Protein AF-A0A6H1WQW8-F1 (afdb_monomer)

Mean predicted aligned error: 16.62 Å

Nearest PDB structures (foldseek):
  2yxh-assembly1_B  TM=7.089E-01  e=5.875E+00  Thermotoga maritima MSB8
  6m4w-assembly2_H  TM=4.205E-01  e=6.226E+00  Homo sapiens

Radius of gyration: 28.88 Å; Cα contacts (8 Å, |Δi|>4): 64; chains: 1; bounding box: 61×80×52 Å

Solvent-accessible surface area (backbone atoms only — not comparable to full-atom values): 7950 Å² total; per-residue (Å²): 135,76,90,80,91,83,82,84,87,78,89,77,86,79,84,85,84,87,73,84,76,76,81,82,70,97,52,70,88,74,56,53,67,67,60,52,36,57,59,36,68,74,36,89,87,54,81,62,62,90,78,53,52,70,69,53,47,45,50,53,50,29,60,76,69,68,52,75,79,71,72,79,77,75,69,67,53,72,67,54,39,51,50,52,31,51,55,26,48,54,52,19,52,51,23,54,75,71,64,38,62,69,57,18,51,52,26,50,51,48,28,50,52,38,54,51,49,50,52,51,52,54,59,73,76,104

InterPro domains:
  IPR011112 Rho termination factor-like, N-terminal [SM00959] (27-70)

Organism: NCBI:txid2047767

Structure (mmCIF, N/CA/C/O backbone):
data_AF-A0A6H1WQW8-F1
#
_entry.id   AF-A0A6H1WQW8-F1
#
loop_
_atom_site.group_PDB
_atom_site.id
_atom_site.type_symbol
_atom_site.label_atom_id
_atom_site.label_alt_id
_atom_site.label_comp_id
_atom_site.label_asym_id
_atom_site.label_entity_id
_atom_site.label_seq_id
_atom_site.pdbx_PDB_ins_code
_atom_site.Cartn_x
_atom_site.Cartn_y
_atom_site.Cartn_z
_atom_site.occupancy
_atom_site.B_iso_or_equiv
_atom_site.auth_seq_id
_atom_site.auth_comp_id
_atom_site.auth_asym_id
_atom_site.auth_atom_id
_atom_site.pdbx_PDB_model_num
ATOM 1 N N . MET A 1 1 ? -29.759 65.368 -26.990 1.00 42.22 1 MET A N 1
ATOM 2 C CA . MET A 1 1 ? -29.965 63.921 -27.184 1.00 42.22 1 MET A CA 1
ATOM 3 C C . MET A 1 1 ? -29.614 63.266 -25.848 1.00 42.22 1 MET A C 1
ATOM 5 O O . MET A 1 1 ? -28.499 62.805 -25.690 1.00 42.22 1 MET A O 1
ATOM 9 N N . ALA A 1 2 ? -30.334 63.475 -24.741 1.00 35.41 2 ALA A N 1
ATOM 10 C CA . ALA A 1 2 ? -31.777 63.342 -24.501 1.00 35.41 2 ALA A CA 1
ATOM 11 C C . ALA A 1 2 ? -32.298 61.957 -24.912 1.00 35.41 2 ALA A C 1
ATOM 13 O O . ALA A 1 2 ? -32.340 61.719 -26.115 1.00 35.41 2 ALA A O 1
ATOM 14 N N . GLU A 1 3 ? -32.676 61.166 -23.886 1.00 36.03 3 GLU A N 1
ATOM 15 C CA . GLU A 1 3 ? -33.735 60.128 -23.870 1.00 36.03 3 GLU A CA 1
ATOM 16 C C . GLU A 1 3 ? -33.520 58.891 -24.775 1.00 36.03 3 GLU A C 1
ATOM 18 O O . GLU A 1 3 ? -33.044 59.016 -25.891 1.00 36.03 3 GLU A O 1
ATOM 23 N N . GLU A 1 4 ? -33.769 57.626 -24.418 1.00 45.34 4 GLU A N 1
ATOM 24 C CA . GLU A 1 4 ? -34.499 56.895 -23.360 1.00 45.34 4 GLU A CA 1
ATOM 25 C C . GLU A 1 4 ? -33.791 55.509 -23.254 1.00 45.34 4 GLU A C 1
ATOM 27 O O . GLU A 1 4 ? -33.221 55.042 -24.237 1.00 45.34 4 GLU A O 1
ATOM 32 N N . VAL A 1 5 ? -33.607 54.810 -22.128 1.00 44.84 5 VAL A N 1
ATOM 33 C CA . VAL A 1 5 ? -34.563 54.281 -21.134 1.00 44.84 5 VAL A CA 1
ATOM 34 C C . VAL A 1 5 ? -35.657 53.394 -21.745 1.00 44.84 5 VAL A C 1
ATOM 36 O O . VAL A 1 5 ? -36.690 53.884 -22.177 1.00 44.84 5 VAL A O 1
ATOM 39 N N . LYS A 1 6 ? -35.432 52.074 -21.711 1.00 36.50 6 LYS A N 1
ATOM 40 C CA . LYS A 1 6 ? -36.396 50.973 -21.477 1.00 36.50 6 LYS A CA 1
ATOM 41 C C . LYS A 1 6 ? -35.590 49.666 -21.576 1.00 36.50 6 LYS A C 1
ATOM 43 O O . LYS A 1 6 ? -34.777 49.527 -22.476 1.00 36.50 6 LYS A O 1
ATOM 48 N N . GLU A 1 7 ? -35.666 48.720 -20.651 1.00 42.25 7 GLU A N 1
ATOM 49 C CA . GLU A 1 7 ? -36.894 48.253 -20.025 1.00 42.25 7 GLU A CA 1
ATOM 50 C C . GLU A 1 7 ? -36.649 47.728 -18.601 1.00 42.25 7 GLU A C 1
ATOM 52 O O . GLU A 1 7 ? -35.730 46.960 -18.313 1.00 42.25 7 GLU A O 1
ATOM 57 N N . GLU A 1 8 ? -37.504 48.227 -17.722 1.00 34.84 8 GLU A N 1
ATOM 58 C CA . GLU A 1 8 ? -37.791 47.826 -16.353 1.00 34.84 8 GLU A CA 1
ATOM 59 C C . GLU A 1 8 ? -38.162 46.325 -16.281 1.00 34.84 8 GLU A C 1
ATOM 61 O O . GLU A 1 8 ? -38.859 45.796 -17.133 1.00 34.84 8 GLU A O 1
ATOM 66 N N . ARG A 1 9 ? -37.583 45.563 -15.347 1.00 38.91 9 ARG A N 1
ATOM 67 C CA . ARG A 1 9 ? -38.161 45.252 -14.023 1.00 38.91 9 ARG A CA 1
ATOM 68 C C . ARG A 1 9 ? -39.181 44.107 -14.056 1.00 38.91 9 ARG A C 1
ATOM 70 O O . ARG A 1 9 ? -40.318 44.284 -14.458 1.00 38.91 9 ARG A O 1
ATOM 77 N N . GLN A 1 10 ? -38.757 42.986 -13.482 1.00 28.14 10 GLN A N 1
ATOM 78 C CA . GLN A 1 10 ? -39.534 42.011 -12.701 1.00 28.14 10 GLN A CA 1
ATOM 79 C C . GLN A 1 10 ? -38.455 41.284 -11.872 1.00 28.14 10 GLN A C 1
ATOM 81 O O . GLN A 1 10 ? -37.623 40.584 -12.433 1.00 28.14 10 GLN A O 1
ATOM 86 N N . ALA A 1 11 ? -38.142 41.652 -10.625 1.00 43.88 11 ALA A N 1
ATOM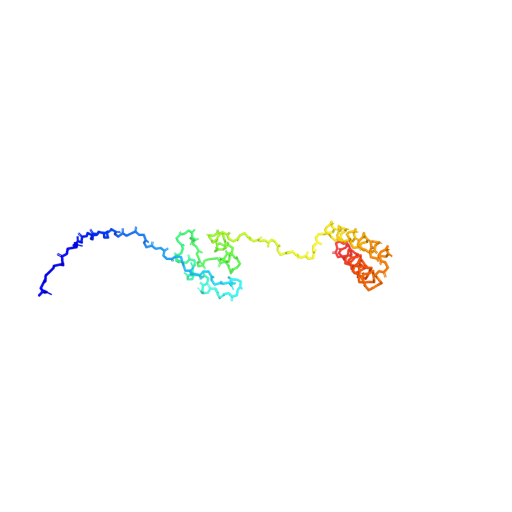 87 C CA . ALA A 1 11 ? -38.948 41.493 -9.415 1.00 43.88 11 ALA A CA 1
ATOM 88 C C . ALA A 1 11 ? -39.686 40.151 -9.391 1.00 43.88 11 ALA A C 1
ATOM 90 O O . ALA A 1 11 ? -40.769 40.062 -9.944 1.00 43.88 11 ALA A O 1
ATOM 91 N N . GLU A 1 12 ? -39.071 39.149 -8.756 1.00 31.09 12 GLU A N 1
ATOM 92 C CA . GLU A 1 12 ? -39.714 38.273 -7.769 1.00 31.09 12 GLU A CA 1
ATOM 93 C C . GLU A 1 12 ? -38.658 37.346 -7.153 1.00 31.09 12 GLU A C 1
ATOM 95 O O . GLU A 1 12 ? -38.227 36.349 -7.727 1.00 31.09 12 GLU A O 1
ATOM 100 N N . ALA A 1 13 ? -38.216 37.716 -5.952 1.00 42.50 13 ALA A N 1
ATOM 101 C CA . ALA A 1 13 ? -37.870 36.709 -4.968 1.00 42.50 13 ALA A CA 1
ATOM 102 C C . ALA A 1 13 ? -39.168 35.987 -4.586 1.00 42.50 13 ALA A C 1
ATOM 104 O O . ALA A 1 13 ? -40.175 36.648 -4.324 1.00 42.50 13 ALA A O 1
ATOM 105 N N . PRO A 1 14 ? -39.128 34.656 -4.507 1.00 41.06 14 PRO A N 1
ATOM 106 C CA . PRO A 1 14 ? -39.689 34.026 -3.330 1.00 41.06 14 PRO A CA 1
ATOM 107 C C . PRO A 1 14 ? -38.595 33.365 -2.495 1.00 41.06 14 PRO A C 1
ATOM 109 O O . PRO A 1 14 ? -37.648 32.745 -2.977 1.00 41.06 14 PRO A O 1
ATOM 112 N N . GLU A 1 15 ? -38.770 33.589 -1.207 1.00 39.22 15 GLU A N 1
ATOM 113 C CA . GLU A 1 15 ? -38.031 33.089 -0.069 1.00 39.22 15 GLU A CA 1
ATOM 114 C C . GLU A 1 15 ? -37.976 31.548 -0.024 1.00 39.22 15 GLU A C 1
ATOM 116 O O . GLU A 1 15 ? -38.785 30.850 -0.632 1.00 39.22 15 GLU A O 1
ATOM 121 N N . ALA A 1 16 ? -37.049 31.051 0.802 1.00 37.81 16 ALA A N 1
ATOM 122 C CA . ALA A 1 16 ? -36.947 29.685 1.323 1.00 37.81 16 ALA A CA 1
ATOM 123 C C . ALA A 1 16 ? -36.293 28.610 0.428 1.00 37.81 16 ALA A C 1
ATOM 125 O O . ALA A 1 16 ? -36.941 27.799 -0.228 1.00 37.81 16 ALA A O 1
ATOM 126 N N . GLN A 1 17 ? -34.974 28.481 0.590 1.00 38.12 17 GLN A N 1
ATOM 127 C CA . GLN A 1 17 ? -34.428 27.336 1.331 1.00 38.12 17 GLN A CA 1
ATOM 128 C C . GLN A 1 17 ? -33.146 27.779 2.047 1.00 38.12 17 GLN A C 1
ATOM 130 O O . GLN A 1 17 ? -32.048 27.796 1.493 1.00 38.12 17 GLN A O 1
ATOM 135 N N . GLU A 1 18 ? -33.330 28.206 3.296 1.00 38.09 18 GLU A N 1
ATOM 136 C CA . GLU A 1 18 ? -32.267 28.284 4.290 1.00 38.09 18 GLU A CA 1
ATOM 137 C C . GLU A 1 18 ? -31.711 26.879 4.530 1.00 38.09 18 GLU A C 1
ATOM 139 O O . GLU A 1 18 ? -32.454 25.924 4.746 1.00 38.09 18 GLU A O 1
ATOM 144 N N . GLY A 1 19 ? -30.391 26.751 4.491 1.00 36.25 19 GLY A N 1
ATOM 145 C CA . GLY A 1 19 ? -29.721 25.485 4.759 1.00 36.25 19 GLY A CA 1
ATOM 146 C C . GLY A 1 19 ? -28.303 25.490 4.227 1.00 36.25 19 GLY A C 1
ATOM 147 O O . GLY A 1 19 ? -27.915 24.595 3.483 1.00 36.25 19 GLY A O 1
ATOM 148 N N . GLY A 1 20 ? -27.542 26.540 4.547 1.00 32.84 20 GLY A N 1
ATOM 149 C CA . GLY A 1 20 ? -26.128 26.602 4.212 1.00 32.84 20 GLY A CA 1
ATOM 150 C C . GLY A 1 20 ? -25.416 25.388 4.793 1.00 32.84 20 GLY A C 1
ATOM 151 O O . GLY A 1 20 ? -25.220 25.311 6.002 1.00 32.84 20 GLY A O 1
ATOM 152 N N . LEU A 1 21 ? -25.023 24.441 3.940 1.00 44.25 21 LEU A N 1
ATOM 153 C CA . LEU A 1 21 ? -24.074 23.412 4.341 1.00 44.25 21 LEU A CA 1
ATOM 154 C C . LEU A 1 21 ? -22.743 24.121 4.630 1.00 44.25 21 LEU A C 1
ATOM 156 O O . LEU A 1 21 ? -22.165 24.713 3.709 1.00 44.25 21 LEU A O 1
ATOM 160 N N . PRO A 1 22 ? -22.235 24.100 5.876 1.00 54.97 22 PRO A N 1
ATOM 161 C CA . PRO A 1 22 ? -20.942 24.689 6.168 1.00 54.97 22 PRO A CA 1
ATOM 162 C C . PRO A 1 22 ? -19.852 23.960 5.359 1.00 54.97 22 PRO A C 1
ATOM 164 O O . PRO A 1 22 ? -19.892 22.734 5.203 1.00 54.97 22 PRO A O 1
ATOM 167 N N . PRO A 1 23 ? -18.868 24.693 4.812 1.00 52.66 23 PRO A N 1
ATOM 168 C CA . PRO A 1 23 ? -17.860 24.124 3.928 1.00 52.66 23 PRO A CA 1
ATOM 169 C C . PRO A 1 23 ? -16.982 23.127 4.687 1.00 52.66 23 PRO A C 1
ATOM 171 O O . PRO A 1 23 ? -16.258 23.516 5.596 1.00 52.66 23 PRO A O 1
ATOM 174 N N . LEU A 1 24 ? -17.022 21.856 4.268 1.00 57.06 24 LEU A N 1
ATOM 175 C CA . LEU A 1 24 ? -16.236 20.721 4.774 1.00 57.06 24 LEU A CA 1
ATOM 176 C C . LEU A 1 24 ? -14.750 21.075 5.010 1.00 57.06 24 LEU A C 1
ATOM 178 O O . LEU A 1 24 ? -13.941 21.028 4.070 1.00 57.06 24 LEU A O 1
ATOM 182 N N . PRO A 1 25 ? -14.321 21.354 6.257 1.00 53.59 25 PRO A N 1
ATOM 183 C CA . PRO A 1 25 ? -12.914 21.522 6.548 1.00 53.59 25 PRO A CA 1
ATOM 184 C C . PRO A 1 25 ? -12.299 20.128 6.621 1.00 53.59 25 PRO A C 1
ATOM 186 O O . PRO A 1 25 ? -12.669 19.265 7.418 1.00 53.59 25 PRO A O 1
ATOM 189 N N . LYS A 1 26 ? -11.345 19.895 5.727 1.00 59.19 26 LYS A N 1
ATOM 190 C CA . LYS A 1 26 ? -10.572 18.662 5.587 1.00 59.19 26 LYS A CA 1
ATOM 191 C C . LYS A 1 26 ? -9.881 18.291 6.913 1.00 59.19 26 LYS A C 1
ATOM 193 O O . LYS A 1 26 ? -8.720 18.655 7.101 1.00 59.19 26 LYS A O 1
ATOM 198 N N . LYS A 1 27 ? -10.594 17.554 7.787 1.00 63.22 27 LYS A N 1
ATOM 199 C CA . LYS A 1 27 ? -10.182 16.552 8.809 1.00 63.22 27 LYS A CA 1
ATOM 200 C C . LYS A 1 27 ? -11.091 16.609 10.057 1.00 63.22 27 LYS A C 1
ATOM 202 O O . LYS A 1 27 ? -10.659 17.090 11.101 1.00 63.22 27 LYS A O 1
ATOM 207 N N . LEU A 1 28 ? -12.289 16.012 9.984 1.00 68.06 28 LEU A N 1
ATOM 208 C CA . LEU A 1 28 ? -13.165 15.758 11.152 1.00 68.06 28 LEU A CA 1
ATOM 209 C C . LEU A 1 28 ? -12.415 15.076 12.317 1.00 68.06 28 LEU A C 1
ATOM 211 O O . LEU A 1 28 ? -12.663 15.348 13.484 1.00 68.06 28 LEU A O 1
ATOM 215 N N . GLU A 1 29 ? -11.419 14.247 11.998 1.00 64.56 29 GLU A N 1
ATOM 216 C CA . GLU A 1 29 ? -10.578 13.532 12.969 1.00 64.56 29 GLU A CA 1
ATOM 217 C C . GLU A 1 29 ? -9.740 14.452 13.875 1.00 64.56 29 GLU A C 1
ATOM 219 O O . GLU A 1 29 ? -9.318 14.042 14.958 1.00 64.56 29 GLU A O 1
ATOM 224 N N . LYS A 1 30 ? -9.491 15.696 13.448 1.00 71.06 30 LYS A N 1
ATOM 225 C CA . LYS A 1 30 ? -8.680 16.667 14.194 1.00 71.06 30 LYS A CA 1
ATOM 226 C C . LYS A 1 30 ? -9.497 17.641 15.033 1.00 71.06 30 LYS A C 1
ATOM 228 O O . LYS A 1 30 ? -8.910 18.292 15.891 1.00 71.06 30 LYS A O 1
ATOM 233 N N . MET A 1 31 ? -10.804 17.729 14.802 1.00 75.38 31 MET A N 1
ATOM 234 C CA . MET A 1 31 ? -11.666 18.662 15.520 1.00 75.38 31 MET A CA 1
ATOM 235 C C . MET A 1 31 ? -11.846 18.257 16.982 1.00 75.38 31 MET A C 1
ATOM 237 O O . MET A 1 31 ? -11.657 17.091 17.374 1.00 75.38 31 MET A O 1
ATOM 241 N N . THR A 1 32 ? -12.167 19.245 17.811 1.00 78.81 32 THR A N 1
ATOM 242 C CA . THR A 1 32 ? -12.503 19.026 19.219 1.00 78.81 32 THR A CA 1
ATOM 243 C C . THR A 1 32 ? -13.942 18.523 19.358 1.00 78.81 32 THR A C 1
ATOM 245 O O . THR A 1 32 ? -14.759 18.654 18.452 1.00 78.81 32 THR A O 1
ATOM 248 N N . ILE A 1 33 ? -14.278 17.913 20.501 1.00 77.50 33 ILE A N 1
ATOM 249 C CA . ILE A 1 33 ? -15.639 17.394 20.737 1.00 77.50 33 ILE A CA 1
ATOM 250 C C . ILE A 1 33 ? -16.674 18.527 20.661 1.00 77.50 33 ILE A C 1
ATOM 252 O O . ILE A 1 33 ? -17.775 18.304 20.177 1.00 77.50 33 ILE A O 1
ATOM 256 N N . LYS A 1 34 ? -16.322 19.740 21.105 1.00 79.12 34 LYS A N 1
ATOM 257 C CA . LYS A 1 34 ? -17.218 20.905 21.076 1.00 79.12 34 LYS A CA 1
ATOM 258 C C . LYS A 1 34 ? -17.565 21.310 19.641 1.00 79.12 34 LYS A C 1
ATOM 260 O O . LYS A 1 34 ? -18.741 21.369 19.314 1.00 79.12 34 LYS A O 1
ATOM 265 N N . GLU A 1 35 ? -16.559 21.437 18.779 1.00 78.94 35 GLU A N 1
ATOM 266 C CA . GLU A 1 35 ? -16.736 21.732 17.346 1.00 78.94 35 GLU A CA 1
ATOM 267 C C . GLU A 1 35 ? -17.570 20.656 16.633 1.00 78.94 35 GLU A C 1
ATOM 269 O O . GLU A 1 35 ? -18.459 20.966 15.847 1.00 78.94 35 GLU A O 1
ATOM 274 N N . LEU A 1 36 ? -17.327 19.375 16.940 1.00 79.38 36 LEU A N 1
ATOM 275 C CA . LEU A 1 36 ? -18.107 18.271 16.371 1.00 79.38 36 LEU A CA 1
ATOM 276 C C . LEU A 1 36 ? -19.571 18.296 16.835 1.00 79.38 36 LEU A C 1
ATOM 278 O O . LEU A 1 36 ? -20.455 17.926 16.069 1.00 79.38 36 LEU A O 1
ATOM 282 N N . ARG A 1 37 ? -19.838 18.736 18.071 1.00 80.00 37 ARG A N 1
ATOM 283 C CA . ARG A 1 37 ? -21.200 18.881 18.600 1.00 80.00 37 ARG A CA 1
ATOM 284 C C . ARG A 1 37 ? -21.932 20.071 17.991 1.00 80.00 37 ARG A C 1
ATOM 286 O O . ARG A 1 37 ? -23.105 19.939 17.677 1.00 80.00 37 ARG A O 1
ATOM 293 N N . GLU A 1 38 ? -21.256 21.197 17.795 1.00 80.12 38 GLU A N 1
ATOM 294 C CA . GLU A 1 38 ? -21.829 22.376 17.130 1.00 80.12 38 GLU A CA 1
ATOM 295 C C . GLU A 1 38 ? -22.221 22.060 15.682 1.00 80.12 38 GLU A C 1
ATOM 297 O O . GLU A 1 38 ? -23.348 22.334 15.276 1.00 80.12 38 GLU A O 1
ATOM 302 N N . LEU A 1 39 ? -21.341 21.380 14.939 1.00 72.88 39 LEU A N 1
ATOM 303 C CA . LEU A 1 39 ? -21.632 20.925 13.577 1.00 72.88 39 LEU A CA 1
ATOM 304 C C . LEU A 1 39 ? -22.753 19.879 13.531 1.00 72.88 39 LEU A C 1
ATOM 306 O O . LEU A 1 39 ? -23.542 19.871 12.592 1.00 72.88 39 LEU A O 1
ATOM 310 N N . ALA A 1 40 ? -22.838 18.999 14.531 1.00 73.50 40 ALA A N 1
ATOM 311 C CA . ALA A 1 40 ? -23.905 18.007 14.608 1.00 73.50 40 ALA A CA 1
ATOM 312 C C . ALA A 1 40 ? -25.256 18.614 15.025 1.00 73.50 40 ALA A C 1
ATOM 314 O O . ALA A 1 40 ? -26.280 18.138 14.561 1.00 73.50 40 ALA A O 1
ATOM 315 N N . LEU A 1 41 ? -25.277 19.673 15.845 1.00 76.25 41 LEU A N 1
ATOM 316 C CA . LEU A 1 41 ? -26.502 20.398 16.220 1.00 76.25 41 LEU A CA 1
ATOM 317 C C . LEU A 1 41 ? -27.101 21.196 15.056 1.00 76.25 41 LEU A C 1
ATOM 319 O O . LEU A 1 41 ? -28.311 21.388 15.009 1.00 76.25 41 LEU A O 1
ATOM 323 N N . GLN A 1 42 ? -26.266 21.651 14.118 1.00 74.56 42 GLN A N 1
ATOM 324 C CA . GLN A 1 42 ? -26.715 22.316 12.889 1.00 74.56 42 GLN A CA 1
ATOM 325 C C . GLN A 1 42 ? -27.388 21.352 11.902 1.00 74.56 42 GLN A C 1
ATOM 327 O O . GLN A 1 42 ? -28.089 21.794 10.995 1.00 74.56 42 GLN A O 1
ATOM 332 N N . ILE A 1 43 ? -27.180 20.044 12.071 1.00 71.69 43 ILE A N 1
ATOM 333 C CA . ILE A 1 43 ? -27.709 19.005 11.193 1.00 71.69 43 ILE A CA 1
ATOM 334 C C . ILE A 1 43 ? -28.893 18.323 11.900 1.00 71.69 43 ILE A C 1
ATOM 336 O O . ILE A 1 43 ? -28.679 17.551 12.837 1.00 71.69 43 ILE A O 1
ATOM 340 N N . PRO A 1 44 ? -30.144 18.529 11.445 1.00 64.44 44 PRO A N 1
ATOM 341 C CA . PRO A 1 44 ? -31.328 17.947 12.086 1.00 64.44 44 PRO A CA 1
ATOM 342 C C . PRO A 1 44 ? -31.402 16.412 11.984 1.00 64.44 44 PRO A C 1
ATOM 344 O O . PRO A 1 44 ? -32.206 15.788 12.670 1.00 64.44 44 PRO A O 1
ATOM 347 N N . GLU A 1 45 ? -30.556 15.787 11.162 1.00 67.38 45 GLU A N 1
ATOM 348 C CA . GLU A 1 45 ? -30.476 14.329 11.013 1.00 67.38 45 GLU A CA 1
ATOM 349 C C . GLU A 1 45 ? -29.765 13.622 12.185 1.00 67.38 45 GLU A C 1
ATOM 351 O O . GLU A 1 45 ? -29.926 12.412 12.353 1.00 67.38 45 GLU A O 1
ATOM 356 N N . ILE A 1 46 ? -28.986 14.335 13.014 1.00 69.38 46 ILE A N 1
ATOM 357 C CA . ILE A 1 46 ? -28.236 13.736 14.132 1.00 69.38 46 ILE A CA 1
ATOM 358 C C . ILE A 1 46 ? -28.903 14.097 15.468 1.00 69.38 46 ILE A C 1
ATOM 360 O O . ILE A 1 46 ? -28.600 15.109 16.094 1.00 69.38 46 ILE A O 1
ATOM 364 N N . THR A 1 47 ? -29.785 13.229 15.967 1.00 66.62 47 THR A N 1
ATOM 365 C CA . THR A 1 47 ? -30.379 13.358 17.310 1.00 66.62 47 THR A CA 1
ATOM 366 C C . THR A 1 47 ? -29.514 12.668 18.371 1.00 66.62 47 THR A C 1
ATOM 368 O O . THR A 1 47 ? -29.091 11.531 18.175 1.00 66.62 47 THR A O 1
ATOM 371 N N . GLY A 1 48 ? -29.277 13.312 19.522 1.00 73.56 48 GLY A N 1
ATOM 372 C CA . GLY A 1 48 ? -28.507 12.719 20.636 1.00 73.56 48 GLY A CA 1
ATOM 373 C C . GLY A 1 48 ? -27.033 13.145 20.730 1.00 73.56 48 GLY A C 1
ATOM 374 O O . GLY A 1 48 ? -26.231 12.478 21.381 1.00 73.56 48 GLY A O 1
ATOM 375 N N . VAL A 1 49 ? -26.679 14.286 20.133 1.00 71.56 49 VAL A N 1
ATOM 376 C CA . VAL A 1 49 ? -25.317 14.854 20.038 1.00 71.56 49 VAL A CA 1
ATOM 377 C C . VAL A 1 49 ? -24.557 14.928 21.376 1.00 71.56 49 VAL A C 1
ATOM 379 O O . VAL A 1 49 ? -23.340 14.738 21.428 1.00 71.56 49 VAL A O 1
ATOM 382 N N . HIS A 1 50 ? -25.255 15.186 22.484 1.00 75.25 50 HIS A N 1
ATOM 383 C CA . HIS A 1 50 ? -24.629 15.307 23.804 1.00 75.25 50 HIS A CA 1
ATOM 384 C C . HIS A 1 50 ? -24.174 13.965 24.404 1.00 75.25 50 HIS A C 1
ATOM 386 O O . HIS A 1 50 ? -23.248 13.970 25.216 1.00 75.25 50 HIS A O 1
ATOM 392 N N . GLY A 1 51 ? -24.776 12.843 23.990 1.00 77.69 51 GLY A N 1
ATOM 393 C CA . GLY A 1 51 ? -24.474 11.498 24.495 1.00 77.69 51 GLY A CA 1
ATOM 394 C C . GLY A 1 51 ? -23.473 10.698 23.654 1.00 77.69 51 GLY A C 1
ATOM 395 O O . GLY A 1 51 ? -23.018 9.655 24.108 1.00 77.69 51 GLY A O 1
ATOM 396 N N . MET A 1 52 ? -23.118 11.173 22.455 1.00 81.00 52 MET A N 1
ATOM 397 C CA . MET A 1 52 ? -22.223 10.456 21.539 1.00 81.00 52 MET A CA 1
ATOM 398 C C . MET A 1 52 ? -20.741 10.655 21.879 1.00 81.00 52 MET A C 1
ATOM 400 O O . MET A 1 52 ? -20.296 11.758 22.226 1.00 81.00 52 MET A O 1
ATOM 404 N N . ASN A 1 53 ? -19.957 9.588 21.710 1.00 81.00 53 ASN A N 1
ATOM 405 C CA . ASN A 1 53 ? -18.498 9.638 21.801 1.00 81.00 53 ASN A CA 1
ATOM 406 C C . ASN A 1 53 ? -17.884 10.378 20.597 1.00 81.00 53 ASN A C 1
ATOM 408 O O . ASN A 1 53 ? -18.509 10.542 19.550 1.00 81.00 53 ASN A O 1
ATOM 412 N N . LYS A 1 54 ? -16.615 10.799 20.705 1.00 78.69 54 LYS A N 1
ATOM 413 C CA . LYS A 1 54 ? -15.917 11.517 19.619 1.00 78.69 54 LYS A CA 1
ATOM 414 C C . LYS A 1 54 ? -15.909 10.729 18.299 1.00 78.69 54 LYS A C 1
ATOM 416 O O . LYS A 1 54 ? -16.108 11.311 17.238 1.00 78.69 54 LYS A O 1
ATOM 421 N N . GLU A 1 55 ? -15.678 9.420 18.365 1.00 79.62 55 GLU A N 1
AT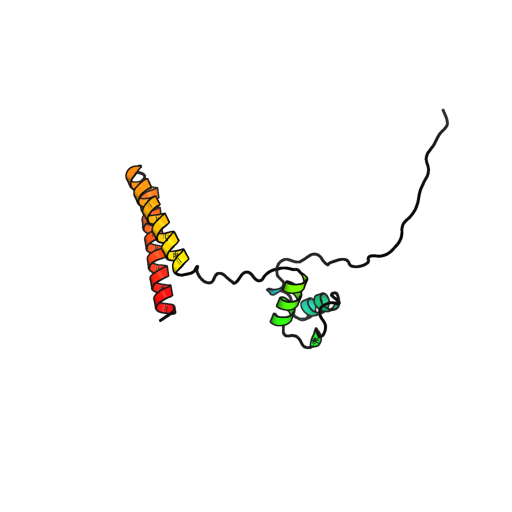OM 422 C CA . GLU A 1 55 ? -15.626 8.535 17.191 1.00 79.62 55 GLU A CA 1
ATOM 423 C C . GLU A 1 55 ? -17.004 8.353 16.538 1.00 79.62 55 GLU A C 1
ATOM 425 O O . GLU A 1 55 ? -17.124 8.353 15.311 1.00 79.62 55 GLU A O 1
ATOM 430 N N . GLU A 1 56 ? -18.053 8.278 17.356 1.00 79.00 56 GLU A N 1
ATOM 431 C CA . GLU A 1 56 ? -19.445 8.178 16.913 1.00 79.00 56 GLU A CA 1
ATOM 432 C C . GLU A 1 56 ? -19.911 9.474 16.242 1.00 79.00 56 GLU A C 1
ATOM 434 O O . GLU A 1 56 ? -20.494 9.411 15.163 1.00 79.00 56 GLU A O 1
ATOM 439 N N . LEU A 1 57 ? -19.571 10.643 16.803 1.00 80.38 57 LEU A N 1
ATOM 440 C CA . LEU A 1 57 ? -19.840 11.949 16.184 1.00 80.38 57 LEU A CA 1
ATOM 441 C C . LE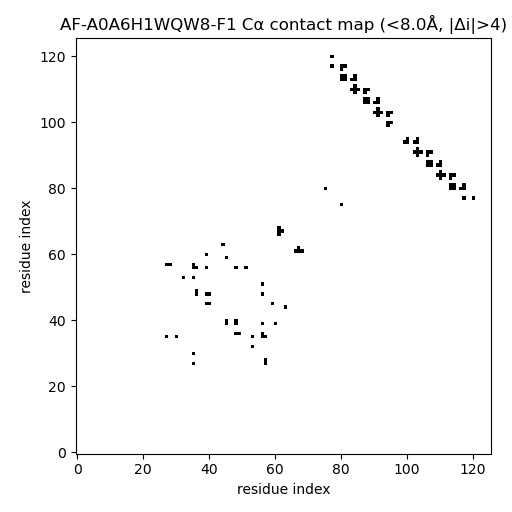U A 1 57 ? -19.146 12.085 14.828 1.00 80.38 57 LEU A C 1
ATOM 443 O O . LEU A 1 57 ? -19.760 12.516 13.856 1.00 80.38 57 LEU A O 1
ATOM 447 N N . ILE A 1 58 ? -17.876 11.679 14.735 1.00 78.06 58 ILE A N 1
ATOM 448 C CA . ILE A 1 58 ? -17.140 11.687 13.464 1.00 78.06 58 ILE A CA 1
ATOM 449 C C . ILE A 1 58 ? -17.816 10.759 12.452 1.00 78.06 58 ILE A C 1
ATOM 451 O O . ILE A 1 58 ? -17.944 11.131 11.290 1.00 78.06 58 ILE A O 1
ATOM 455 N N . SER A 1 59 ? -18.259 9.576 12.877 1.00 76.38 59 SER A N 1
ATOM 456 C CA . SER A 1 59 ? -18.925 8.602 12.007 1.00 76.38 59 SER A CA 1
ATOM 457 C C . SER A 1 59 ? -20.297 9.089 11.537 1.00 76.38 59 SER A C 1
ATOM 459 O O . SER A 1 59 ? -20.625 8.939 10.363 1.00 76.38 59 SER A O 1
ATOM 461 N N . ALA A 1 60 ? -21.087 9.701 12.423 1.00 75.69 60 ALA A N 1
ATOM 462 C CA . ALA A 1 60 ? -22.386 10.286 12.097 1.00 75.69 60 ALA A CA 1
ATOM 463 C C . ALA A 1 60 ? -22.235 11.450 11.110 1.00 75.69 60 ALA A C 1
ATOM 465 O O . ALA A 1 60 ? -22.885 11.457 10.070 1.00 75.69 60 ALA A O 1
ATOM 466 N N . LEU A 1 61 ? -21.292 12.362 11.364 1.00 76.56 61 LEU A N 1
ATOM 467 C CA . LEU A 1 61 ? -20.979 13.450 10.438 1.00 76.56 61 LEU A CA 1
ATOM 468 C C . LEU A 1 61 ? -20.468 12.901 9.095 1.00 76.56 61 LEU A C 1
ATOM 470 O O . LEU A 1 61 ? -20.959 13.305 8.049 1.00 76.56 61 LEU A O 1
ATOM 474 N N . LYS A 1 62 ? -19.550 11.925 9.082 1.00 74.88 62 LYS A N 1
ATOM 475 C CA . LYS A 1 62 ? -19.073 11.285 7.838 1.00 74.88 62 LYS A CA 1
ATOM 476 C C . LYS A 1 62 ? -20.213 10.663 7.017 1.00 74.88 62 LYS A C 1
ATOM 478 O O . LYS A 1 62 ? -20.170 10.765 5.794 1.00 74.88 62 LYS A O 1
ATOM 483 N N . LYS A 1 63 ? -21.218 10.059 7.668 1.00 73.25 63 LYS A N 1
ATOM 484 C CA . LYS A 1 63 ? -22.414 9.496 7.012 1.00 73.25 63 LYS A CA 1
ATOM 485 C C . LYS A 1 63 ? -23.286 10.577 6.375 1.00 73.25 63 LYS A C 1
ATOM 487 O O . LYS A 1 63 ? -23.624 10.432 5.208 1.00 73.25 63 LYS A O 1
ATOM 492 N N . VAL A 1 64 ? -23.583 11.657 7.103 1.00 70.88 64 VAL A N 1
ATOM 493 C CA . VAL A 1 64 ? -24.376 12.788 6.579 1.00 70.88 64 VAL A CA 1
ATOM 494 C C . VAL A 1 64 ? -23.658 13.467 5.410 1.00 70.88 64 VAL A C 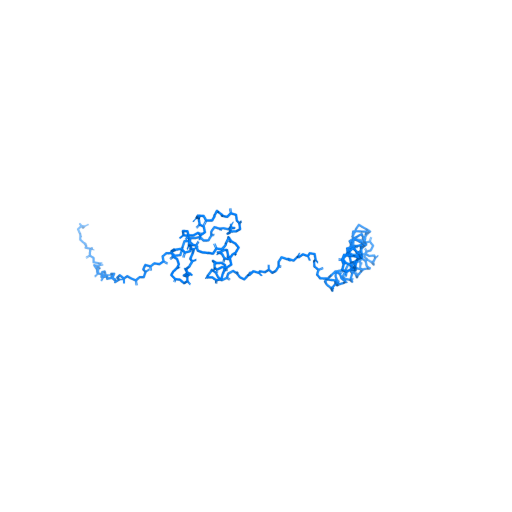1
ATOM 496 O O . VAL A 1 64 ? -24.259 13.775 4.388 1.00 70.88 64 VAL A O 1
ATOM 499 N N . TYR A 1 65 ? -22.339 13.637 5.512 1.00 67.56 65 TYR A N 1
ATOM 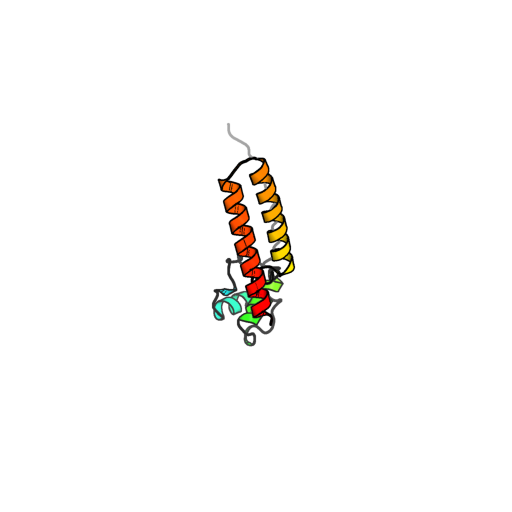500 C CA . TYR A 1 65 ? -21.523 14.241 4.457 1.00 67.56 65 TYR A CA 1
ATOM 501 C C . TYR A 1 65 ? -21.140 13.271 3.319 1.00 67.56 65 TYR A C 1
ATOM 503 O O . TYR A 1 65 ? -20.376 13.655 2.433 1.00 67.56 65 TYR A O 1
ATOM 511 N N . GLY A 1 66 ? -21.626 12.022 3.329 1.00 60.72 66 GLY A N 1
ATOM 512 C CA . GLY A 1 66 ? -21.391 11.042 2.259 1.00 60.72 66 GLY A CA 1
ATOM 513 C C . GLY A 1 66 ? -19.928 10.617 2.075 1.00 60.72 66 GLY A C 1
ATOM 514 O O . GLY A 1 66 ? -19.551 10.125 1.012 1.00 60.72 66 GLY A O 1
ATOM 515 N N . ILE A 1 67 ? -19.075 10.810 3.086 1.00 61.03 67 ILE A N 1
ATOM 516 C CA . ILE A 1 67 ? -17.672 10.391 3.032 1.00 61.03 67 ILE A CA 1
ATOM 517 C C . ILE A 1 67 ? -17.607 8.947 3.519 1.00 61.03 67 ILE A C 1
ATOM 519 O O . ILE A 1 67 ? -17.508 8.685 4.720 1.00 61.03 67 ILE A O 1
ATOM 523 N N . GLU A 1 68 ? -17.648 8.004 2.576 1.00 55.16 68 GLU A N 1
ATOM 524 C CA . GLU A 1 68 ? -17.378 6.600 2.869 1.00 55.16 68 GLU A CA 1
ATOM 525 C C . GLU A 1 68 ? -16.000 6.468 3.519 1.00 55.16 68 GLU A C 1
ATOM 527 O O . GLU A 1 68 ? -14.973 6.937 3.014 1.00 55.16 68 GLU A O 1
ATOM 532 N N . GLU A 1 69 ? -15.987 5.821 4.677 1.00 55.91 69 GLU A N 1
ATOM 533 C CA . GLU A 1 69 ? -14.783 5.531 5.425 1.00 55.91 69 GLU A CA 1
ATOM 534 C C . GLU A 1 69 ? -13.995 4.459 4.669 1.00 55.91 69 GLU A C 1
ATOM 536 O O . GLU A 1 69 ? -14.114 3.262 4.921 1.00 55.91 69 GLU A O 1
ATOM 541 N N . ALA A 1 70 ? -13.210 4.887 3.675 1.00 54.41 70 ALA A N 1
ATOM 542 C CA . ALA A 1 70 ? -12.311 3.988 2.977 1.00 54.41 70 ALA A CA 1
ATOM 543 C C . ALA A 1 70 ? -11.428 3.325 4.045 1.00 54.41 70 ALA A C 1
ATOM 545 O O . ALA A 1 70 ? -10.707 4.040 4.757 1.00 54.41 70 ALA A O 1
ATOM 546 N N . PRO A 1 71 ? -11.475 1.987 4.198 1.00 52.34 71 PRO A N 1
ATOM 547 C CA . PRO A 1 71 ? -10.755 1.321 5.265 1.00 52.34 71 PRO A CA 1
ATOM 548 C C . PRO A 1 71 ? -9.290 1.711 5.144 1.00 52.34 71 PRO A C 1
ATOM 550 O O . PRO A 1 71 ? -8.696 1.610 4.061 1.00 52.34 71 PRO A O 1
ATOM 553 N N . ARG A 1 72 ? -8.714 2.201 6.251 1.00 52.84 72 ARG A N 1
ATOM 554 C CA . ARG A 1 72 ? -7.283 2.501 6.366 1.00 52.84 72 ARG A CA 1
ATOM 555 C C . ARG A 1 72 ? -6.555 1.308 5.754 1.00 52.84 72 ARG A C 1
ATOM 557 O O . ARG A 1 72 ? -6.620 0.215 6.305 1.00 52.84 72 ARG A O 1
ATOM 564 N N . ARG A 1 73 ? -5.920 1.472 4.585 1.00 51.94 73 ARG A N 1
ATOM 565 C CA . ARG A 1 73 ? -5.187 0.381 3.921 1.00 51.94 73 ARG A CA 1
ATOM 566 C C . ARG A 1 73 ? -3.940 0.081 4.747 1.00 51.94 73 ARG A C 1
ATOM 568 O O . ARG A 1 73 ? -2.839 0.525 4.418 1.00 51.94 73 ARG A O 1
ATOM 575 N N . VAL A 1 74 ? -4.121 -0.638 5.851 1.00 51.62 74 VAL A N 1
ATOM 576 C CA . VAL A 1 74 ? -3.051 -1.155 6.695 1.00 51.62 74 VAL A CA 1
ATOM 577 C C . VAL A 1 74 ? -2.318 -2.170 5.837 1.0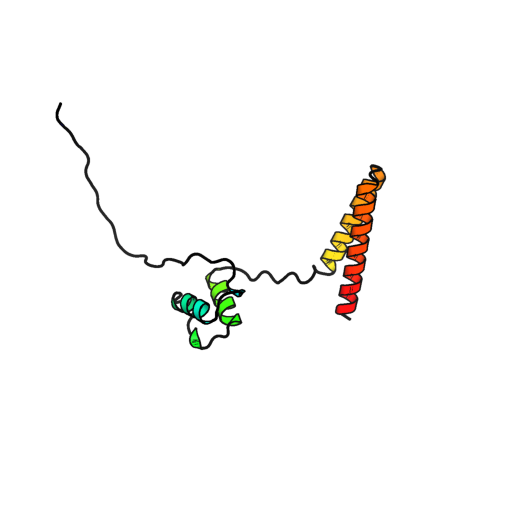0 51.62 74 VAL A C 1
ATOM 579 O O . VAL A 1 74 ? -2.805 -3.273 5.658 1.00 51.62 74 VAL A O 1
ATOM 582 N N . GLY A 1 75 ? -1.215 -1.742 5.214 1.00 56.16 75 GLY A N 1
ATOM 583 C CA . GLY A 1 75 ? -0.311 -2.580 4.426 1.00 56.16 75 GLY A CA 1
ATOM 584 C C . GLY A 1 75 ? -1.026 -3.530 3.465 1.00 56.16 75 GLY A C 1
ATOM 585 O O . GLY A 1 75 ? -1.349 -4.637 3.862 1.00 56.16 75 GLY A O 1
ATOM 586 N N . GLY A 1 76 ? -1.214 -3.106 2.208 1.00 64.12 76 GLY A N 1
ATOM 587 C CA . GLY A 1 76 ? -1.979 -3.828 1.178 1.00 64.12 76 GLY A CA 1
ATOM 588 C C . GLY A 1 76 ? -1.999 -5.354 1.313 1.00 64.12 76 GLY A C 1
ATOM 589 O O . GLY A 1 76 ? -0.964 -5.970 1.572 1.00 64.12 76 GLY A O 1
ATOM 590 N N . SER A 1 77 ? -3.183 -5.941 1.125 1.00 81.94 77 SER A N 1
ATOM 591 C CA . SER A 1 77 ? -3.469 -7.363 1.349 1.00 81.94 77 SER A CA 1
ATOM 592 C C . SER A 1 77 ? -2.372 -8.291 0.802 1.00 81.94 77 SER A C 1
ATOM 594 O O . SER A 1 77 ? -1.735 -8.008 -0.217 1.00 81.94 77 SER A O 1
ATOM 596 N N . MET A 1 78 ? -2.172 -9.455 1.435 1.00 85.31 78 MET A N 1
ATOM 597 C CA . MET A 1 78 ? -1.218 -10.486 0.992 1.00 85.31 78 MET A CA 1
ATOM 598 C C . MET A 1 78 ? -1.332 -10.779 -0.517 1.00 85.31 78 MET A C 1
ATOM 600 O O . MET A 1 78 ? -0.321 -10.991 -1.196 1.00 85.31 78 MET A O 1
ATOM 604 N N . ARG A 1 79 ? -2.554 -10.725 -1.066 1.00 88.31 79 ARG A N 1
ATOM 605 C CA . ARG A 1 79 ? -2.833 -10.876 -2.501 1.00 88.31 79 ARG A CA 1
ATOM 606 C C . ARG A 1 79 ? -2.253 -9.729 -3.337 1.00 88.31 79 ARG A C 1
ATOM 608 O O . ARG A 1 79 ? -1.587 -9.985 -4.338 1.00 88.31 79 ARG A O 1
ATOM 615 N N . GLU A 1 80 ? -2.429 -8.483 -2.905 1.00 89.75 80 GLU A N 1
ATOM 616 C CA . GLU A 1 80 ? -1.883 -7.297 -3.577 1.00 89.75 80 GLU A CA 1
ATOM 617 C C . GLU A 1 80 ? -0.353 -7.280 -3.567 1.00 89.75 80 GLU A C 1
ATOM 619 O O . GLU A 1 80 ? 0.282 -6.928 -4.564 1.00 89.75 80 GLU A O 1
ATOM 624 N N . LEU A 1 81 ? 0.265 -7.681 -2.452 1.00 91.56 81 LEU A N 1
ATOM 625 C CA . LEU A 1 81 ? 1.722 -7.769 -2.361 1.00 91.56 81 LEU A CA 1
ATOM 626 C C . LEU A 1 81 ? 2.270 -8.827 -3.323 1.00 91.56 81 LEU A C 1
ATOM 628 O O . LEU A 1 81 ? 3.250 -8.564 -4.021 1.00 91.56 81 LEU A O 1
ATOM 632 N N . LYS A 1 82 ? 1.623 -9.997 -3.415 1.00 91.94 82 LYS A N 1
ATOM 633 C CA . LYS A 1 82 ? 1.984 -11.038 -4.390 1.00 91.94 82 LYS A CA 1
ATOM 634 C C . LYS A 1 82 ? 1.800 -10.565 -5.836 1.00 91.94 82 LYS A C 1
ATOM 636 O O . LYS A 1 82 ? 2.673 -10.836 -6.659 1.00 91.94 82 LYS A O 1
ATOM 641 N N . ALA A 1 83 ? 0.743 -9.808 -6.134 1.00 94.69 83 ALA A N 1
ATOM 642 C CA . ALA A 1 83 ? 0.539 -9.207 -7.453 1.00 94.69 83 ALA A CA 1
ATOM 643 C C . ALA A 1 83 ? 1.660 -8.213 -7.811 1.00 94.69 83 ALA A C 1
ATOM 645 O O . ALA A 1 83 ? 2.260 -8.311 -8.881 1.00 94.69 83 ALA A O 1
ATOM 646 N N . LYS A 1 84 ? 2.035 -7.323 -6.879 1.00 92.94 84 LYS A N 1
ATOM 647 C CA . LYS A 1 84 ? 3.171 -6.399 -7.053 1.00 92.94 84 LYS A CA 1
ATOM 648 C C . LYS A 1 84 ? 4.485 -7.148 -7.288 1.00 92.94 84 LYS A C 1
ATOM 650 O O . LYS A 1 84 ? 5.263 -6.747 -8.146 1.00 92.94 84 LYS A O 1
ATOM 655 N N . ILE A 1 85 ? 4.731 -8.250 -6.572 1.00 94.88 85 ILE A N 1
ATOM 656 C CA . ILE A 1 85 ? 5.931 -9.081 -6.773 1.00 94.88 85 ILE A CA 1
ATOM 657 C C . ILE A 1 85 ? 5.990 -9.638 -8.199 1.00 94.88 85 ILE A C 1
ATOM 659 O O . ILE A 1 85 ? 7.064 -9.594 -8.794 1.00 94.88 85 ILE A O 1
ATOM 663 N N . ARG A 1 86 ? 4.876 -10.156 -8.738 1.00 96.31 86 ARG A N 1
ATOM 664 C CA . ARG A 1 86 ? 4.816 -10.665 -10.122 1.00 96.31 86 ARG A CA 1
ATOM 665 C C . ARG A 1 86 ? 5.118 -9.551 -11.125 1.00 96.31 86 ARG A C 1
ATOM 667 O O . ARG A 1 86 ? 6.089 -9.665 -11.864 1.00 96.31 86 ARG A O 1
ATOM 674 N N . LYS A 1 87 ? 4.428 -8.412 -11.000 1.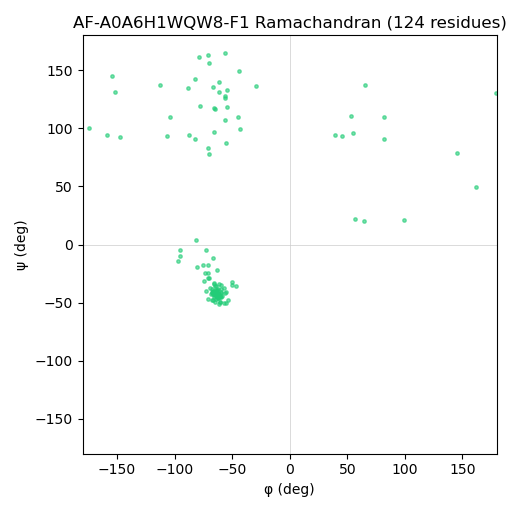00 96.31 87 LYS A N 1
ATOM 675 C CA . LYS A 1 87 ? 4.648 -7.230 -11.849 1.00 96.31 87 LYS A CA 1
ATOM 676 C C . LYS A 1 87 ? 6.111 -6.773 -11.863 1.00 96.31 87 LYS A C 1
ATOM 678 O O . LYS A 1 87 ? 6.677 -6.536 -12.921 1.00 96.31 87 LYS A O 1
ATOM 683 N N . PHE A 1 88 ? 6.754 -6.654 -10.698 1.00 96.31 88 PHE A N 1
ATOM 684 C CA . PHE A 1 88 ? 8.156 -6.216 -10.639 1.00 96.31 88 PHE A CA 1
ATOM 685 C C . PHE A 1 88 ? 9.151 -7.262 -11.152 1.00 96.31 88 PHE A C 1
ATOM 687 O O . PHE A 1 88 ? 10.236 -6.881 -11.577 1.00 96.31 88 PHE A O 1
ATOM 694 N N . LYS A 1 89 ? 8.815 -8.558 -11.128 1.00 95.88 89 LYS A N 1
ATOM 695 C CA . LYS A 1 89 ? 9.642 -9.589 -11.769 1.00 95.88 89 LYS A CA 1
ATOM 696 C C . LYS A 1 89 ? 9.568 -9.489 -13.289 1.00 95.88 89 LYS A C 1
ATOM 698 O O . LYS A 1 89 ? 10.612 -9.448 -13.922 1.00 95.88 89 LYS A O 1
ATOM 703 N N . GLU A 1 90 ? 8.364 -9.367 -13.838 1.00 96.56 90 GLU A N 1
ATOM 704 C CA . GLU A 1 90 ? 8.153 -9.189 -15.280 1.00 96.56 90 GLU A CA 1
ATOM 705 C C . GLU A 1 90 ? 8.862 -7.926 -15.788 1.00 96.56 90 GLU A C 1
ATOM 707 O O . GLU A 1 90 ? 9.564 -7.963 -16.792 1.00 96.56 90 GLU A O 1
ATOM 712 N N . LEU A 1 91 ? 8.753 -6.811 -15.054 1.00 94.94 91 LEU A N 1
ATOM 713 C CA . LEU A 1 91 ? 9.472 -5.577 -15.386 1.00 94.94 91 LEU A CA 1
ATOM 714 C C . LEU A 1 91 ? 10.995 -5.731 -15.290 1.00 94.94 91 LEU A C 1
ATOM 716 O O . LEU A 1 91 ? 11.714 -5.137 -16.087 1.00 94.94 91 LEU A O 1
ATOM 720 N N . ALA A 1 92 ? 11.498 -6.518 -14.335 1.00 94.62 92 ALA A N 1
ATOM 721 C CA . ALA A 1 92 ? 12.925 -6.805 -14.254 1.00 94.62 92 ALA A CA 1
ATOM 722 C C . ALA A 1 92 ? 13.390 -7.637 -15.460 1.00 94.62 92 ALA A C 1
ATOM 724 O O . ALA A 1 92 ? 14.424 -7.332 -16.038 1.00 94.62 92 ALA A O 1
ATOM 725 N N . GLU A 1 93 ? 12.633 -8.650 -15.877 1.00 94.94 93 GLU A N 1
ATOM 726 C CA . GLU A 1 93 ? 12.976 -9.451 -17.059 1.00 94.94 93 GLU A CA 1
ATOM 727 C C . GLU A 1 93 ? 12.959 -8.619 -18.344 1.00 94.94 93 GLU A C 1
ATOM 729 O O . GLU A 1 93 ? 13.901 -8.708 -19.129 1.00 94.94 93 GLU A O 1
ATOM 734 N N . LYS A 1 94 ? 11.973 -7.726 -18.502 1.00 95.50 94 LYS A N 1
ATOM 735 C CA . LYS A 1 94 ? 11.939 -6.755 -19.608 1.00 95.50 94 LYS A CA 1
ATOM 736 C C . LYS A 1 94 ? 13.154 -5.826 -19.595 1.00 95.50 94 LYS A C 1
ATOM 738 O O . LYS A 1 94 ? 13.857 -5.738 -20.593 1.00 95.50 94 LYS A O 1
ATOM 743 N N . ALA A 1 95 ? 13.475 -5.225 -18.447 1.00 94.69 95 ALA A N 1
ATOM 744 C CA . ALA A 1 95 ? 14.655 -4.367 -18.312 1.00 94.69 95 ALA A CA 1
ATOM 745 C C . ALA A 1 95 ? 15.969 -5.123 -18.584 1.00 94.69 95 ALA A C 1
ATOM 747 O O . ALA A 1 95 ? 16.907 -4.565 -19.144 1.00 94.69 95 ALA A O 1
ATOM 748 N N . ARG A 1 96 ? 16.033 -6.414 -18.229 1.00 94.06 96 ARG A N 1
ATOM 749 C CA . ARG A 1 96 ? 17.182 -7.275 -18.533 1.00 94.06 96 ARG A CA 1
ATOM 750 C C . ARG A 1 96 ? 17.318 -7.535 -20.034 1.00 94.06 96 ARG A C 1
ATOM 752 O O . ARG A 1 96 ? 18.439 -7.520 -20.532 1.00 94.06 96 ARG A O 1
ATOM 759 N N . ALA A 1 97 ? 16.208 -7.762 -20.736 1.00 95.06 97 ALA A N 1
ATOM 760 C CA . ALA A 1 97 ? 16.198 -7.918 -22.190 1.00 95.06 97 ALA A CA 1
ATOM 761 C C . ALA A 1 97 ? 16.613 -6.619 -22.904 1.00 95.06 97 ALA A C 1
ATOM 763 O O . ALA A 1 97 ? 17.404 -6.658 -23.842 1.00 95.06 97 ALA A O 1
ATOM 764 N N . GLU A 1 98 ? 16.162 -5.470 -22.394 1.00 94.81 98 GLU A N 1
ATOM 765 C CA . GLU A 1 98 ? 16.539 -4.127 -22.865 1.00 94.81 98 GLU A CA 1
ATOM 766 C C . GLU A 1 98 ? 17.975 -3.717 -22.469 1.00 94.81 98 GLU A C 1
ATOM 768 O O . GLU A 1 98 ? 18.446 -2.662 -22.884 1.00 94.81 98 GLU A O 1
ATOM 773 N N . LYS A 1 99 ? 18.689 -4.539 -21.679 1.00 93.75 99 LYS A N 1
ATOM 774 C CA . LYS A 1 99 ? 20.020 -4.254 -21.099 1.00 93.75 99 LYS A CA 1
ATOM 775 C C . LYS A 1 99 ? 20.079 -2.976 -20.242 1.00 93.75 99 LYS A C 1
ATOM 777 O O . LYS A 1 99 ? 21.163 -2.457 -19.980 1.00 93.75 99 LYS A O 1
ATOM 782 N N . ASP A 1 100 ? 18.938 -2.509 -19.736 1.00 95.44 100 ASP A N 1
ATOM 783 C CA . ASP A 1 100 ? 18.862 -1.408 -18.775 1.00 95.44 100 ASP A CA 1
ATOM 784 C C . ASP A 1 100 ? 19.121 -1.944 -17.356 1.00 95.44 100 ASP A C 1
ATOM 786 O O . ASP A 1 100 ? 18.224 -2.401 -16.631 1.00 95.44 100 ASP A O 1
ATOM 790 N N . TRP A 1 101 ? 20.396 -1.917 -16.965 1.00 92.88 101 TRP A N 1
ATOM 791 C CA . TRP A 1 101 ? 20.856 -2.424 -15.674 1.00 92.88 101 TRP A CA 1
ATOM 792 C C . TRP A 1 101 ? 20.316 -1.625 -14.484 1.00 92.88 101 TRP A C 1
ATOM 794 O O . TRP A 1 101 ? 20.029 -2.214 -13.436 1.00 92.88 101 TRP A O 1
ATOM 804 N N . GLU A 1 102 ? 20.117 -0.314 -14.639 1.00 94.50 102 GLU A N 1
ATOM 805 C CA . GLU A 1 102 ? 19.600 0.551 -13.575 1.00 94.50 102 GLU A CA 1
ATOM 806 C C . GLU A 1 102 ? 18.147 0.206 -13.244 1.00 94.50 102 GLU A C 1
ATOM 808 O O . GLU A 1 102 ? 17.779 0.012 -12.074 1.00 94.50 102 GLU A O 1
ATOM 813 N N . ARG A 1 103 ? 17.307 0.070 -14.279 1.00 92.38 103 ARG A N 1
ATOM 814 C CA . ARG A 1 103 ? 15.911 -0.353 -14.118 1.00 92.38 103 ARG A CA 1
ATOM 815 C C . ARG A 1 103 ? 15.826 -1.783 -13.611 1.00 92.38 103 ARG A C 1
ATOM 817 O O . ARG A 1 103 ? 15.060 -2.041 -12.676 1.00 92.38 103 ARG A O 1
ATOM 824 N N . TYR A 1 104 ? 16.636 -2.694 -14.152 1.00 96.38 104 TYR A N 1
ATOM 825 C CA . TYR A 1 104 ? 16.695 -4.078 -13.685 1.00 96.38 104 TYR A CA 1
ATOM 826 C C . TYR A 1 104 ? 16.985 -4.148 -12.184 1.00 96.38 104 TYR A C 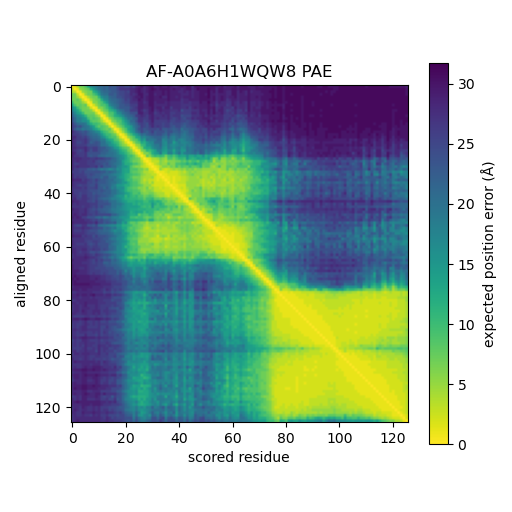1
ATOM 828 O O . TYR A 1 104 ? 16.252 -4.798 -11.426 1.00 96.38 104 TYR A O 1
ATOM 836 N N . GLU A 1 105 ? 18.019 -3.442 -11.721 1.00 96.44 105 GLU A N 1
ATOM 837 C CA . GLU A 1 105 ? 18.390 -3.471 -10.316 1.00 96.44 105 GLU A CA 1
ATOM 838 C C . GLU A 1 105 ? 17.297 -2.865 -9.426 1.00 96.44 105 GLU A C 1
ATOM 840 O O . GLU A 1 105 ? 16.944 -3.448 -8.389 1.00 96.44 105 GLU A O 1
ATOM 845 N N . ARG A 1 106 ? 16.702 -1.743 -9.844 1.00 96.44 106 ARG A N 1
ATOM 846 C CA . ARG A 1 106 ? 15.585 -1.113 -9.131 1.00 96.44 106 ARG A CA 1
ATOM 847 C C . ARG A 1 106 ? 14.410 -2.079 -8.973 1.00 96.44 106 ARG A C 1
ATOM 849 O O . ARG A 1 106 ? 13.932 -2.281 -7.851 1.00 96.44 106 ARG A O 1
ATOM 856 N N . TYR A 1 107 ? 13.964 -2.718 -10.055 1.00 96.50 107 TYR A N 1
ATOM 857 C CA . TYR A 1 107 ? 12.832 -3.648 -10.024 1.00 96.50 107 TYR A CA 1
ATOM 858 C C . TYR A 1 107 ? 13.139 -4.917 -9.217 1.00 96.50 107 TYR A C 1
ATOM 860 O O . TYR A 1 107 ? 12.319 -5.334 -8.392 1.00 96.50 107 TYR A O 1
ATOM 868 N N . ARG A 1 108 ? 14.354 -5.471 -9.333 1.00 95.69 108 ARG A N 1
ATOM 869 C CA . ARG A 1 108 ? 14.825 -6.608 -8.519 1.00 95.69 108 ARG A CA 1
ATOM 870 C C . ARG A 1 108 ? 14.809 -6.291 -7.020 1.00 95.69 108 ARG A C 1
ATOM 872 O O . ARG A 1 108 ? 14.338 -7.102 -6.206 1.00 95.69 108 ARG A O 1
ATOM 879 N N . ARG A 1 109 ? 15.299 -5.106 -6.632 1.00 96.94 109 ARG A N 1
ATOM 880 C CA . ARG A 1 109 ? 15.295 -4.630 -5.237 1.00 96.94 109 ARG A CA 1
ATOM 881 C C . ARG A 1 109 ? 13.863 -4.440 -4.733 1.00 96.94 109 ARG A C 1
ATOM 883 O O . ARG A 1 109 ? 13.543 -4.909 -3.638 1.00 96.94 109 ARG A O 1
ATOM 890 N N . LEU A 1 110 ? 12.977 -3.837 -5.530 1.00 95.25 110 LEU A N 1
ATOM 891 C CA . LEU A 1 110 ? 11.560 -3.669 -5.183 1.00 95.25 110 LEU A CA 1
ATOM 892 C C . LEU A 1 110 ? 10.858 -5.016 -4.972 1.00 95.25 110 LEU A C 1
ATOM 894 O O . LEU A 1 110 ? 10.251 -5.219 -3.918 1.00 95.25 110 LEU A O 1
ATOM 898 N N . ALA A 1 111 ? 11.010 -5.968 -5.896 1.00 95.69 111 ALA A N 1
ATOM 899 C CA . ALA A 1 111 ? 10.456 -7.315 -5.752 1.00 95.69 111 ALA A CA 1
ATOM 900 C C . ALA A 1 111 ? 10.929 -7.986 -4.450 1.00 95.69 111 ALA A C 1
ATOM 902 O O . ALA A 1 111 ? 10.137 -8.595 -3.727 1.00 95.69 111 ALA A O 1
ATOM 903 N N . SER A 1 112 ? 12.206 -7.819 -4.096 1.00 97.06 112 SER A N 1
ATOM 904 C CA . SER A 1 112 ? 12.772 -8.336 -2.845 1.00 97.06 112 SER A CA 1
ATOM 905 C C . SER A 1 112 ? 12.184 -7.656 -1.603 1.00 97.06 112 SER A C 1
ATOM 907 O O . SER A 1 112 ? 11.861 -8.336 -0.627 1.00 97.06 112 SER A O 1
ATOM 909 N N . ARG A 1 113 ? 11.976 -6.331 -1.629 1.00 95.62 113 ARG A N 1
ATOM 910 C CA . ARG A 1 113 ? 11.316 -5.593 -0.534 1.00 95.62 113 ARG A CA 1
ATOM 911 C C . ARG A 1 113 ? 9.879 -6.065 -0.329 1.00 95.62 113 ARG A C 1
ATOM 913 O O . ARG A 1 113 ? 9.480 -6.288 0.813 1.00 95.62 113 ARG A O 1
ATOM 920 N N . PHE A 1 114 ? 9.122 -6.275 -1.405 1.00 94.38 114 PHE A N 1
ATOM 921 C CA . PHE A 1 114 ? 7.754 -6.783 -1.304 1.00 94.38 114 PHE A CA 1
ATOM 922 C C . PHE A 1 114 ? 7.706 -8.234 -0.802 1.00 94.38 114 PHE A C 1
ATOM 924 O O . PHE A 1 114 ? 6.892 -8.518 0.070 1.00 94.38 114 PHE A O 1
ATOM 931 N N . LYS A 1 115 ? 8.635 -9.115 -1.210 1.00 93.94 115 LYS A N 1
ATOM 932 C CA . LYS A 1 115 ? 8.779 -10.468 -0.619 1.00 93.94 115 LYS A CA 1
ATOM 933 C C . LYS A 1 115 ? 9.081 -10.427 0.884 1.00 93.94 115 LYS A C 1
ATOM 935 O O . LYS A 1 115 ? 8.588 -11.250 1.652 1.00 93.94 115 LYS A O 1
ATOM 940 N N . LYS A 1 116 ? 9.903 -9.474 1.336 1.00 94.62 116 LYS A N 1
ATOM 941 C CA . LYS A 1 116 ? 10.160 -9.280 2.773 1.00 94.62 116 LYS A CA 1
ATOM 942 C C . LYS A 1 116 ? 8.896 -8.801 3.495 1.00 94.62 116 LYS A C 1
ATOM 944 O O . LYS A 1 116 ? 8.597 -9.309 4.569 1.00 94.62 116 LYS A O 1
ATOM 949 N N . ARG A 1 117 ? 8.123 -7.886 2.894 1.00 91.12 117 ARG A N 1
ATOM 950 C CA . ARG A 1 117 ? 6.830 -7.432 3.439 1.00 91.12 117 ARG A CA 1
ATOM 951 C C . ARG A 1 117 ? 5.804 -8.563 3.539 1.00 91.12 117 ARG A C 1
ATOM 953 O O . ARG A 1 117 ? 5.176 -8.669 4.581 1.00 91.12 117 ARG A O 1
ATOM 960 N N . THR A 1 118 ? 5.694 -9.450 2.543 1.00 91.56 118 THR A N 1
ATOM 961 C CA . THR A 1 118 ? 4.790 -10.617 2.631 1.00 91.56 118 THR A CA 1
ATOM 962 C C . THR A 1 118 ? 5.182 -11.565 3.758 1.00 91.56 118 THR A C 1
ATOM 964 O O . THR A 1 118 ? 4.312 -12.074 4.449 1.00 91.56 118 THR A O 1
ATOM 967 N N . ARG A 1 119 ? 6.486 -11.785 3.980 1.00 91.38 119 ARG A N 1
ATOM 968 C CA . ARG A 1 119 ? 6.972 -12.607 5.102 1.00 91.38 119 ARG A CA 1
ATOM 969 C C . ARG A 1 119 ? 6.679 -11.957 6.453 1.00 91.38 119 ARG A C 1
ATOM 971 O O . ARG A 1 119 ? 6.287 -12.656 7.373 1.00 91.38 119 ARG A O 1
ATOM 978 N N . LYS A 1 120 ? 6.854 -10.635 6.570 1.00 91.00 120 LYS A N 1
ATOM 979 C CA . LYS A 1 120 ? 6.507 -9.891 7.792 1.00 91.00 120 LYS A CA 1
ATOM 980 C C . LYS A 1 120 ? 5.010 -9.954 8.084 1.00 91.00 120 LYS A C 1
ATOM 982 O O . LYS A 1 120 ? 4.650 -10.217 9.216 1.00 91.00 120 LYS A O 1
ATOM 987 N N . LEU A 1 121 ? 4.170 -9.762 7.066 1.00 89.25 121 LEU A N 1
ATOM 988 C CA . LEU A 1 121 ? 2.719 -9.858 7.215 1.00 89.25 121 LEU A CA 1
ATOM 989 C C . LEU A 1 121 ? 2.294 -11.272 7.627 1.00 89.25 121 LEU A C 1
ATOM 991 O O . LEU A 1 121 ? 1.506 -11.416 8.545 1.00 89.25 121 LEU A O 1
ATOM 995 N N . ALA A 1 122 ? 2.871 -12.307 7.006 1.00 88.69 122 ALA A N 1
ATOM 996 C CA . ALA A 1 122 ? 2.607 -13.695 7.385 1.00 88.69 122 ALA A CA 1
ATOM 997 C C . ALA A 1 122 ? 3.043 -14.010 8.826 1.00 88.69 122 ALA A C 1
ATOM 999 O O . ALA A 1 122 ? 2.338 -14.727 9.513 1.00 88.69 122 ALA A O 1
ATOM 1000 N N . ARG A 1 123 ? 4.172 -13.455 9.290 1.00 90.25 123 ARG A N 1
ATOM 1001 C CA 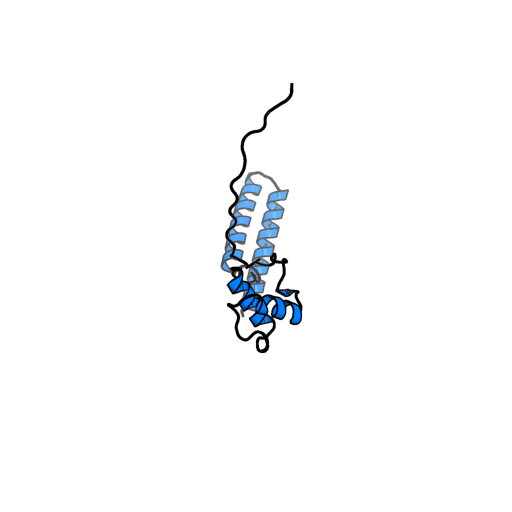. ARG A 1 123 ? 4.623 -13.583 10.688 1.00 90.25 123 ARG A CA 1
ATOM 1002 C C . ARG A 1 123 ? 3.772 -12.800 11.684 1.00 90.25 123 ARG A C 1
ATOM 1004 O O . ARG A 1 123 ? 3.759 -13.166 12.838 1.00 90.25 123 ARG A O 1
ATOM 1011 N N . ALA A 1 124 ? 3.161 -11.696 11.263 1.00 85.62 124 ALA A N 1
ATOM 1012 C CA . ALA A 1 124 ? 2.283 -10.900 12.119 1.00 85.62 124 ALA A CA 1
ATOM 1013 C C . ALA A 1 124 ? 0.867 -11.491 12.214 1.00 85.62 124 ALA A C 1
ATOM 1015 O O . ALA A 1 124 ? 0.121 -11.131 13.113 1.00 85.62 124 ALA A O 1
ATOM 1016 N N . ALA A 1 125 ? 0.495 -12.342 11.255 1.00 76.88 125 ALA A N 1
ATOM 1017 C CA . ALA A 1 125 ? -0.775 -13.060 11.228 1.00 76.88 125 ALA A CA 1
ATOM 1018 C C . ALA A 1 125 ? -0.686 -14.478 11.829 1.00 76.88 125 ALA A C 1
ATOM 1020 O O . ALA A 1 125 ? -1.706 -15.158 11.879 1.00 76.88 125 ALA A O 1
ATOM 1021 N N . ALA A 1 126 ? 0.517 -14.922 12.206 1.00 63.84 126 ALA A N 1
ATOM 1022 C CA . ALA A 1 126 ? 0.794 -16.187 12.883 1.00 63.84 126 ALA A CA 1
ATOM 1023 C C . ALA A 1 126 ? 1.069 -15.907 14.361 1.00 63.84 126 ALA A C 1
ATOM 1025 O O . ALA A 1 126 ? 0.651 -16.740 15.187 1.00 63.84 126 ALA A O 1
#

Sequence (126 aa):
MAEEVKEERQAEAPEAQEGGLPPLPKKLEKMTIKELRELALQIPEITGVHGMNKEELISALKKVYGIEEAPRRVGGSMRELKAKIRKFKELAEKARAEKDWERYERYRRLASRFKKRTRKLARAAA

Foldseek 3Di:
DDDDDDDDDDDDDDDDDPQPDPPDDPDLPPDDLVVLLVNQVSPPVDPPSVPDDSVRSSVVVCVVVVPPPPDPCPPPDLVVLVVLLVVLVVQLVVCVVVVVPVSNVVSVVSSVVSVVVSVVVVVVVD

pLDDT: mean 73.27, std 20.3, range [28.14, 97.06]

Secondary structure (DSSP, 8-state):
--------------------PPP--S-GGGS-HHHHHHHHHT-TT---TTT--HHHHHHHHHHHTT--------S--HHHHHHHHHHHHHHHHHHHHTT-HHHHHHHHHHHHHHHHHHHHHHHH--